Protein AF-A0A498NX96-F1 (afdb_monomer_lite)

InterPro domains:
  IPR001609 Myosin head, motor domain-like [PF00063] (4-167)
  IPR001609 Myosin head, motor domain-like [PS51456] (1-170)
  IPR027417 P-loop containing nucleoside triphosphate hydrolase [SSF52540] (5-167)
  IPR052409 Myosin-III family with kinase activity [PTHR46256] (1-169)

pLDDT: mean 87.42, std 13.1, range [37.62, 98.31]

Foldseek 3Di:
DVVVVVCVVLVHDQQDDQPVPDDPVDDDDNGCPPDPVNVVVVVVVVVVCVVLPHDPVNVLLLSLLVSLLSLLSVWAWDADCDPVDRFFIATPCLVSLVSSCVSVVHDSVVSRQQLQWDWDADPNDIDIDGDGRVSSNVSSVVVSVVSVVVSVVVVVVVSCVSPPDPPPDD

Organism: Labeo rohita (NCBI:txid84645)

Sequence (170 aa):
MAERKKLGHYKLSDSKTPKYLHNENVKLVPDIVGNAFYKEQFETVEQCFKVIGFTLEELGSVYSILAGILNAGDVEFTSVASEHQTDKSNISNMAVLESAASLLCIRADELQEALTSHCVVTRGETIVRSNTVEKATEVRDAMGKALYGRLFSWIVNRINSLLKPDNQSE

Radius of gyration: 19.92 Å; chains: 1; bounding box: 47×49×53 Å

Structure (mmCIF, N/CA/C/O backbone):
data_AF-A0A498NX96-F1
#
_entry.id   AF-A0A498NX96-F1
#
loop_
_atom_site.group_PDB
_atom_site.id
_atom_site.type_symbol
_atom_site.label_atom_id
_atom_site.label_alt_id
_atom_site.label_comp_id
_atom_site.label_asym_id
_atom_site.label_entity_id
_atom_site.label_seq_id
_atom_site.pdbx_PDB_ins_code
_atom_site.Cartn_x
_atom_site.Cartn_y
_atom_site.Cartn_z
_atom_site.occupancy
_atom_site.B_iso_or_equiv
_atom_site.auth_seq_id
_atom_site.auth_comp_id
_atom_site.auth_asym_id
_atom_site.auth_atom_id
_atom_site.pdbx_PDB_model_num
ATOM 1 N N . MET A 1 1 ? -6.365 -19.096 15.366 1.00 37.62 1 MET A N 1
ATOM 2 C CA . MET A 1 1 ? -7.090 -19.361 14.093 1.00 37.62 1 MET A CA 1
ATOM 3 C C . MET A 1 1 ? -7.797 -18.124 13.535 1.00 37.62 1 MET A C 1
ATOM 5 O O . MET A 1 1 ? -7.744 -17.946 12.327 1.00 37.62 1 MET A O 1
ATOM 9 N N . ALA A 1 2 ? -8.430 -17.270 14.354 1.00 52.91 2 ALA A N 1
ATOM 10 C CA . ALA A 1 2 ? -9.088 -16.044 13.874 1.00 52.91 2 ALA A CA 1
ATOM 11 C C . ALA A 1 2 ? -8.108 -15.004 13.284 1.00 52.91 2 ALA A C 1
ATOM 13 O O . ALA A 1 2 ? -8.362 -14.476 12.209 1.00 52.91 2 ALA A O 1
ATOM 14 N N . GLU A 1 3 ? -6.953 -14.781 13.919 1.00 54.25 3 GLU A N 1
ATOM 15 C CA . GLU A 1 3 ? -5.914 -13.853 13.427 1.00 54.25 3 GLU A CA 1
ATOM 16 C C . GLU A 1 3 ? -5.286 -14.316 12.105 1.00 54.25 3 GLU A C 1
ATOM 18 O O . GLU A 1 3 ? -5.171 -13.533 11.169 1.00 54.25 3 GLU A O 1
ATOM 23 N N . ARG A 1 4 ? -5.008 -15.620 11.964 1.00 53.78 4 ARG A N 1
ATOM 24 C CA . ARG A 1 4 ? -4.534 -16.210 10.696 1.00 53.78 4 ARG A CA 1
ATOM 25 C C . ARG A 1 4 ? -5.542 -16.050 9.551 1.00 53.78 4 ARG A C 1
ATOM 27 O O . ARG A 1 4 ? -5.153 -15.852 8.406 1.00 53.78 4 ARG A O 1
ATOM 34 N N . LYS A 1 5 ? -6.849 -16.088 9.852 1.00 60.69 5 LYS A N 1
ATOM 35 C CA . LYS A 1 5 ? -7.902 -15.787 8.864 1.00 60.69 5 LYS A CA 1
ATOM 36 C C . LYS A 1 5 ? -7.921 -14.302 8.475 1.00 60.69 5 LYS A C 1
ATOM 38 O O . LYS A 1 5 ? -8.179 -14.006 7.313 1.00 60.69 5 LYS A O 1
ATOM 43 N N . LYS A 1 6 ? -7.614 -13.388 9.409 1.00 72.69 6 LYS A N 1
ATOM 44 C CA . LYS A 1 6 ? -7.475 -11.948 9.124 1.00 72.69 6 LYS A CA 1
ATOM 45 C C . LYS A 1 6 ? -6.254 -11.662 8.236 1.00 72.69 6 LYS A C 1
ATOM 47 O O . LYS A 1 6 ? -6.390 -10.933 7.264 1.00 72.69 6 LYS A O 1
ATOM 52 N N . LEU A 1 7 ? -5.095 -12.274 8.495 1.00 77.75 7 LEU A N 1
ATOM 53 C CA . LEU A 1 7 ? -3.886 -12.068 7.675 1.00 77.75 7 LEU A CA 1
ATOM 54 C C . LEU A 1 7 ? -4.069 -12.538 6.226 1.00 77.75 7 LEU A C 1
ATOM 56 O O . LEU A 1 7 ? -3.736 -11.808 5.293 1.00 77.75 7 LEU A O 1
ATOM 60 N N . GLY A 1 8 ? -4.701 -13.701 6.030 1.00 81.12 8 GLY A N 1
ATOM 61 C CA . GLY A 1 8 ? -5.031 -14.201 4.693 1.00 81.12 8 GLY A CA 1
ATOM 62 C C . GLY A 1 8 ? -5.993 -13.293 3.914 1.00 81.12 8 GLY A C 1
ATOM 63 O O . GLY A 1 8 ? -5.849 -13.156 2.699 1.00 81.12 8 GLY A O 1
ATOM 64 N N . HIS A 1 9 ? -6.935 -12.629 4.596 1.00 87.81 9 HIS A N 1
ATOM 65 C CA . HIS A 1 9 ? -7.811 -11.626 3.977 1.00 87.81 9 HIS A CA 1
ATOM 66 C C . HIS A 1 9 ? -7.005 -10.442 3.419 1.00 87.81 9 HIS A C 1
ATOM 68 O O . HIS A 1 9 ? -7.257 -10.005 2.301 1.00 87.81 9 HIS A O 1
ATOM 74 N N . TYR A 1 10 ? -5.976 -10.009 4.149 1.00 91.62 10 TYR A N 1
ATOM 75 C CA . TYR A 1 10 ? -5.079 -8.919 3.759 1.00 91.62 10 TYR A CA 1
ATOM 76 C C . TYR A 1 10 ? -3.883 -9.356 2.898 1.00 91.62 10 TYR A C 1
ATOM 78 O O . TYR A 1 10 ? -2.966 -8.568 2.676 1.00 91.62 10 TYR A O 1
ATOM 86 N N . LYS A 1 11 ? -3.872 -10.603 2.405 1.00 91.38 11 LYS A N 1
ATOM 87 C CA . LYS A 1 11 ? -2.784 -11.163 1.578 1.00 91.38 11 LYS A CA 1
ATOM 88 C C . LYS A 1 11 ? -1.400 -11.058 2.237 1.00 91.38 11 LYS A C 1
ATOM 90 O O . LYS A 1 11 ? -0.391 -10.951 1.549 1.00 91.38 11 LYS A O 1
ATOM 95 N N . LEU A 1 12 ? -1.343 -11.079 3.568 1.00 88.94 12 LEU A N 1
ATOM 96 C CA . LEU A 1 12 ? -0.090 -11.051 4.319 1.00 88.94 12 LEU A CA 1
ATOM 97 C C . LEU A 1 12 ? 0.335 -12.479 4.676 1.00 88.94 12 LEU A C 1
ATOM 99 O O . LEU A 1 12 ? -0.499 -13.317 5.021 1.00 88.94 12 LEU A O 1
ATOM 103 N N . SER A 1 13 ? 1.637 -12.753 4.575 1.00 81.44 13 SER A N 1
ATOM 104 C CA . SER A 1 13 ? 2.218 -14.048 4.937 1.00 81.44 13 SER A CA 1
ATOM 105 C C . SER A 1 13 ? 2.581 -14.094 6.420 1.00 81.44 13 SER A C 1
ATOM 107 O O . SER A 1 13 ? 3.136 -13.136 6.949 1.00 81.44 13 SER A O 1
ATOM 109 N N . ASP A 1 14 ? 2.355 -15.244 7.058 1.00 71.56 14 ASP A N 1
ATOM 110 C CA . ASP A 1 14 ? 2.819 -15.519 8.425 1.00 71.56 14 ASP A CA 1
ATOM 111 C C . ASP A 1 14 ? 4.345 -15.747 8.488 1.00 71.56 14 ASP A C 1
ATOM 113 O O . ASP A 1 14 ? 4.943 -15.631 9.553 1.00 71.56 14 ASP A O 1
ATOM 117 N N . SER A 1 15 ? 4.985 -16.110 7.368 1.00 70.12 15 SER A N 1
ATOM 118 C CA . SER A 1 15 ? 6.385 -16.572 7.336 1.00 70.12 15 SER A CA 1
ATOM 119 C C . SER A 1 15 ? 7.371 -15.591 6.709 1.00 70.12 15 SER A C 1
ATOM 121 O O . SER A 1 15 ? 8.580 -15.750 6.872 1.00 70.12 15 SER A O 1
ATOM 123 N N . LYS A 1 16 ? 6.875 -14.599 5.962 1.00 79.31 16 LYS A N 1
ATOM 124 C CA . LYS A 1 16 ? 7.704 -13.627 5.247 1.00 79.31 16 LYS A CA 1
ATOM 125 C C . LYS A 1 16 ? 7.403 -12.229 5.759 1.00 79.31 16 LYS A C 1
ATOM 127 O O . LYS A 1 16 ? 6.306 -11.718 5.550 1.00 79.31 16 LYS A O 1
ATOM 132 N N . THR A 1 17 ? 8.407 -11.601 6.359 1.00 83.94 17 THR A N 1
ATOM 133 C CA . THR A 1 17 ? 8.349 -10.191 6.740 1.00 83.94 17 THR A CA 1
ATOM 134 C C . THR A 1 17 ? 8.336 -9.316 5.479 1.00 83.94 17 THR A C 1
ATOM 136 O O . THR A 1 17 ? 9.226 -9.467 4.635 1.00 83.94 17 THR A O 1
ATOM 139 N N . PRO A 1 18 ? 7.359 -8.403 5.328 1.00 89.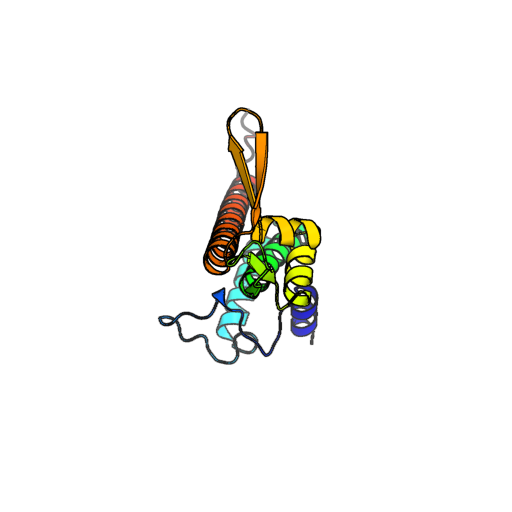19 18 PRO A N 1
ATOM 140 C CA . PRO A 1 18 ? 7.331 -7.446 4.224 1.00 89.19 18 PRO A CA 1
ATOM 141 C C . PRO A 1 18 ? 8.598 -6.589 4.159 1.00 89.19 18 PRO A C 1
ATOM 143 O O . PRO A 1 18 ? 9.126 -6.169 5.193 1.00 89.19 18 PRO A O 1
ATOM 146 N N . LYS A 1 19 ? 9.057 -6.255 2.949 1.00 90.75 19 LYS A N 1
ATOM 147 C CA . LYS A 1 19 ? 10.304 -5.505 2.723 1.00 90.75 19 LYS A CA 1
ATOM 148 C C . LYS A 1 19 ? 10.374 -4.187 3.479 1.00 90.75 19 LYS A C 1
ATOM 150 O O . LYS A 1 19 ? 11.396 -3.911 4.094 1.00 90.75 19 LYS A O 1
ATOM 155 N N . TYR A 1 20 ? 9.288 -3.418 3.488 1.00 91.62 20 TYR A N 1
ATOM 156 C CA . TYR A 1 20 ? 9.227 -2.125 4.178 1.00 91.62 20 TYR A CA 1
ATOM 157 C C . TYR A 1 20 ? 9.331 -2.207 5.703 1.00 91.62 20 TYR A C 1
ATOM 159 O O . TYR A 1 20 ? 9.531 -1.180 6.346 1.00 91.62 20 TYR A O 1
ATOM 167 N N . LEU A 1 21 ? 9.201 -3.397 6.289 1.00 87.69 21 LEU A N 1
ATOM 168 C CA . LEU A 1 21 ? 9.394 -3.591 7.721 1.00 87.69 21 LEU A CA 1
ATOM 169 C C . LEU A 1 21 ? 10.845 -3.957 8.067 1.00 87.69 21 LEU A C 1
ATOM 171 O O . LEU A 1 21 ? 11.245 -3.809 9.218 1.00 87.69 21 LEU A O 1
ATOM 175 N N . HIS A 1 22 ? 11.671 -4.370 7.100 1.00 82.31 22 HIS A N 1
ATOM 176 C CA . HIS A 1 22 ? 13.093 -4.577 7.359 1.00 82.31 22 HIS A CA 1
ATOM 177 C C . HIS A 1 22 ? 13.777 -3.235 7.621 1.00 82.31 22 HIS A C 1
ATOM 179 O O . HIS A 1 22 ? 13.848 -2.370 6.751 1.00 82.31 22 HIS A O 1
ATOM 185 N N . ASN A 1 23 ? 14.293 -3.066 8.834 1.00 69.75 23 ASN A N 1
ATOM 186 C CA . ASN A 1 23 ? 15.009 -1.869 9.239 1.00 69.75 23 ASN A CA 1
ATOM 187 C C . ASN A 1 23 ? 16.290 -2.279 9.966 1.00 69.75 23 ASN A C 1
ATOM 189 O O . ASN A 1 23 ? 16.248 -3.032 10.936 1.00 69.75 23 ASN A O 1
ATOM 193 N N . GLU A 1 24 ? 17.431 -1.764 9.517 1.00 65.88 24 GLU A N 1
ATOM 194 C CA . GLU A 1 24 ? 18.739 -2.045 10.124 1.00 65.88 24 GLU A CA 1
ATOM 195 C C . GLU A 1 24 ? 18.822 -1.565 11.584 1.00 65.88 24 GLU A C 1
ATOM 197 O O . GLU A 1 24 ? 19.533 -2.154 12.397 1.00 65.88 24 GLU A O 1
ATOM 202 N N . ASN A 1 25 ? 18.038 -0.542 11.937 1.00 61.62 25 ASN A N 1
ATOM 203 C CA . ASN A 1 25 ? 17.993 0.056 13.272 1.00 61.62 25 ASN A CA 1
ATOM 204 C C . ASN A 1 25 ? 16.918 -0.558 14.183 1.00 61.62 25 ASN A C 1
ATOM 206 O O . ASN A 1 25 ? 16.903 -0.284 15.382 1.00 61.62 25 ASN A O 1
ATOM 210 N N . VAL A 1 26 ? 16.011 -1.378 13.641 1.00 60.78 26 VAL A N 1
ATOM 211 C CA . VAL A 1 26 ? 14.941 -2.031 14.404 1.00 60.78 26 VAL A CA 1
ATOM 212 C C . VAL A 1 26 ? 14.963 -3.517 14.082 1.00 60.78 26 VAL A C 1
ATOM 214 O O . VAL A 1 26 ? 14.418 -3.962 13.075 1.00 60.78 26 VAL A O 1
ATOM 217 N N . LYS A 1 27 ? 15.573 -4.310 14.969 1.00 58.69 27 LYS A N 1
ATOM 218 C CA . LYS A 1 27 ? 15.448 -5.769 14.915 1.00 58.69 27 LYS A CA 1
ATOM 219 C C . LYS A 1 27 ? 14.014 -6.146 15.268 1.00 58.69 27 LYS A C 1
ATOM 221 O O . LYS A 1 27 ? 13.676 -6.275 16.443 1.00 58.69 27 LYS A O 1
ATOM 226 N N . LEU A 1 28 ? 13.177 -6.305 14.248 1.00 64.31 28 LEU A N 1
ATOM 227 C CA . LEU A 1 28 ? 11.873 -6.925 14.424 1.00 64.31 28 LEU A CA 1
ATOM 228 C C . LEU A 1 28 ? 12.072 -8.333 14.978 1.00 64.31 28 LEU A C 1
ATOM 230 O O . LEU A 1 28 ? 12.926 -9.095 14.521 1.00 64.31 28 LEU A O 1
ATOM 234 N N . VAL A 1 29 ? 11.304 -8.642 16.016 1.00 62.81 29 VAL A N 1
ATOM 235 C CA . VAL A 1 29 ? 11.323 -9.947 16.673 1.00 62.81 29 VAL A CA 1
ATOM 236 C C . VAL A 1 29 ? 10.881 -10.998 15.638 1.00 62.81 29 VAL A C 1
ATOM 238 O O . VAL A 1 29 ? 9.960 -10.704 14.875 1.00 62.81 29 VAL A O 1
ATOM 241 N N . PRO A 1 30 ? 11.491 -12.201 15.581 1.00 59.72 30 PRO A N 1
ATOM 242 C CA . PRO A 1 30 ? 11.235 -13.175 14.510 1.00 59.72 30 PRO A CA 1
ATOM 243 C C . PRO A 1 30 ? 9.771 -13.606 14.347 1.00 59.72 30 PRO A C 1
ATOM 245 O O . PRO A 1 30 ? 9.402 -14.113 13.295 1.00 59.72 30 PRO A O 1
ATOM 248 N N . ASP A 1 31 ? 8.946 -13.401 15.375 1.00 71.56 31 ASP A N 1
ATOM 249 C CA . ASP A 1 31 ? 7.525 -13.734 15.387 1.00 71.56 31 ASP A CA 1
ATOM 250 C C . ASP A 1 31 ? 6.687 -12.503 15.762 1.00 71.56 31 ASP A C 1
ATOM 252 O O . ASP A 1 31 ? 6.260 -12.355 16.902 1.00 71.56 31 ASP A O 1
ATOM 256 N N . ILE A 1 32 ? 6.489 -11.574 14.818 1.00 74.12 32 ILE A N 1
ATOM 257 C CA . ILE A 1 32 ? 5.712 -10.338 15.046 1.00 74.12 32 ILE A CA 1
ATOM 258 C C . ILE A 1 32 ? 4.269 -10.665 15.460 1.00 74.12 32 ILE A C 1
ATOM 260 O O . ILE A 1 32 ? 3.707 -9.989 16.317 1.00 74.12 32 ILE A O 1
ATOM 264 N N . VAL A 1 33 ? 3.684 -11.707 14.861 1.00 75.50 33 VAL A N 1
ATOM 265 C CA . VAL A 1 33 ? 2.277 -12.088 15.053 1.00 75.50 33 VAL A CA 1
ATOM 266 C C . VAL A 1 33 ? 2.069 -12.809 16.386 1.00 75.50 33 VAL A C 1
ATOM 268 O O . VAL A 1 33 ? 1.083 -12.555 17.072 1.00 75.50 33 VAL A O 1
ATOM 271 N N . GLY A 1 34 ? 2.982 -13.701 16.773 1.00 76.94 34 GLY A N 1
ATOM 272 C CA . GLY A 1 34 ? 2.933 -14.403 18.056 1.00 76.94 34 GLY A CA 1
ATOM 273 C C . GLY A 1 34 ? 3.499 -13.602 19.229 1.00 76.94 34 GLY A C 1
ATOM 274 O O . GLY A 1 34 ? 3.337 -14.009 20.381 1.00 76.94 34 GLY A O 1
ATOM 275 N N . ASN A 1 35 ? 4.134 -12.455 18.978 1.00 84.44 35 ASN A N 1
ATOM 276 C CA . ASN A 1 35 ? 4.650 -11.597 20.034 1.00 84.44 35 ASN A CA 1
ATOM 277 C C . ASN A 1 35 ? 3.508 -10.917 20.809 1.00 84.44 35 ASN A C 1
ATOM 279 O O . ASN A 1 35 ? 2.778 -10.078 20.278 1.00 84.44 35 ASN A O 1
ATOM 283 N N . ALA A 1 36 ? 3.406 -11.241 22.100 1.00 86.25 36 ALA A N 1
ATOM 284 C CA . ALA A 1 36 ? 2.364 -10.722 22.982 1.00 86.25 36 ALA A CA 1
ATOM 285 C C . ALA A 1 36 ? 2.332 -9.185 23.055 1.00 86.25 36 ALA A C 1
ATOM 287 O O . ALA A 1 36 ? 1.249 -8.612 23.083 1.00 86.25 36 ALA A O 1
ATOM 288 N N . PHE A 1 37 ? 3.492 -8.520 23.016 1.00 86.44 37 PHE A N 1
ATOM 289 C CA . PHE A 1 37 ? 3.566 -7.060 23.069 1.00 86.44 37 PHE A CA 1
ATOM 290 C C . PHE A 1 37 ? 2.932 -6.417 21.830 1.00 86.44 37 PHE A C 1
ATOM 292 O O . PHE A 1 37 ? 2.086 -5.539 21.963 1.00 86.44 37 PHE A O 1
ATOM 299 N N . TYR A 1 38 ? 3.272 -6.861 20.614 1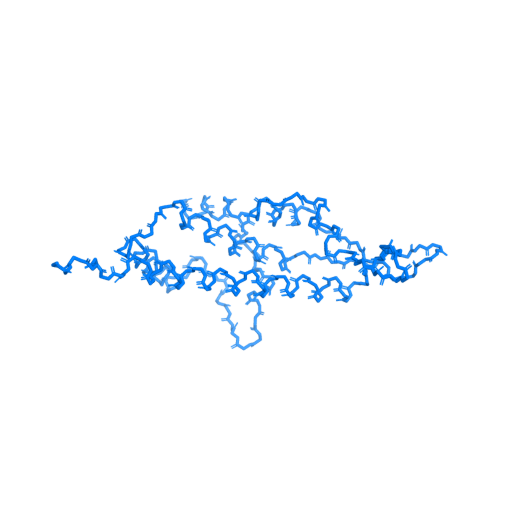.00 84.88 38 TYR A N 1
ATOM 300 C CA . TYR A 1 38 ? 2.659 -6.290 19.404 1.00 84.88 38 TYR A CA 1
ATOM 301 C C . TYR A 1 38 ? 1.172 -6.601 19.297 1.00 84.88 38 TYR A C 1
ATOM 303 O O . TYR A 1 38 ? 0.404 -5.756 18.836 1.00 84.88 38 TYR A O 1
ATOM 311 N N . LYS A 1 39 ? 0.765 -7.783 19.760 1.00 86.50 39 LYS A N 1
ATOM 312 C CA . LYS A 1 39 ? -0.642 -8.154 19.837 1.00 86.50 39 LYS A CA 1
ATOM 313 C C . LYS A 1 39 ? -1.424 -7.225 20.770 1.00 86.50 39 LYS A C 1
ATOM 315 O O . LYS A 1 39 ? -2.428 -6.665 20.346 1.00 86.50 39 LYS A O 1
ATOM 320 N N . GLU A 1 40 ? -0.943 -7.011 21.992 1.00 91.19 40 GLU A N 1
ATOM 321 C CA . GLU A 1 40 ? -1.586 -6.124 22.971 1.00 91.19 40 GLU A CA 1
ATOM 322 C C . GLU A 1 40 ? -1.648 -4.669 22.475 1.00 91.19 40 GLU A C 1
ATOM 324 O O . GLU A 1 40 ? -2.684 -4.006 22.579 1.00 91.19 40 GLU A O 1
ATOM 329 N N . GLN A 1 41 ? -0.567 -4.182 21.857 1.00 91.19 41 GLN A N 1
ATOM 330 C CA . GLN A 1 41 ? -0.530 -2.847 21.255 1.00 91.19 41 GLN A CA 1
ATOM 331 C C . GLN A 1 41 ? -1.554 -2.713 20.118 1.00 91.19 41 GLN A C 1
ATOM 333 O O . GLN A 1 41 ? -2.255 -1.704 20.033 1.00 91.19 41 GLN A O 1
ATOM 338 N N . PHE A 1 42 ? -1.670 -3.727 19.256 1.00 90.69 42 PHE A N 1
ATOM 339 C CA . PHE A 1 42 ? -2.655 -3.738 18.176 1.00 90.69 42 PHE A CA 1
ATOM 340 C C . PHE A 1 42 ? -4.092 -3.770 18.713 1.00 90.69 42 PHE A C 1
ATOM 342 O O . PHE A 1 42 ? -4.922 -2.976 18.271 1.00 90.69 42 PHE A O 1
ATOM 349 N N . GLU A 1 43 ? -4.375 -4.622 19.703 1.00 91.56 43 GLU A N 1
ATOM 350 C CA . GLU A 1 43 ? -5.685 -4.700 20.358 1.00 91.56 43 GLU A CA 1
ATOM 351 C C . GLU A 1 43 ? -6.066 -3.363 21.007 1.00 91.56 43 GLU A C 1
ATOM 353 O O . GLU A 1 43 ? -7.196 -2.899 20.846 1.00 91.56 43 GLU A O 1
ATOM 358 N N . THR A 1 44 ? -5.116 -2.698 21.669 1.00 94.88 44 THR A N 1
ATOM 359 C CA . THR A 1 44 ? -5.319 -1.370 22.266 1.00 94.88 44 THR A CA 1
ATOM 360 C C . THR A 1 44 ? -5.705 -0.339 21.206 1.00 94.88 44 THR A C 1
ATOM 362 O O . THR A 1 44 ? -6.694 0.377 21.369 1.00 94.88 44 THR A O 1
ATOM 365 N N . VAL A 1 45 ? -4.983 -0.300 20.082 1.00 93.88 45 VAL A N 1
ATOM 366 C CA . VAL A 1 45 ? -5.292 0.603 18.962 1.00 93.88 45 VAL A CA 1
ATOM 367 C C . VAL A 1 45 ? -6.667 0.294 18.355 1.00 93.88 45 VAL A C 1
ATOM 369 O O . VAL A 1 45 ? -7.443 1.221 18.112 1.00 93.88 45 VAL A O 1
ATOM 372 N N . GLU A 1 46 ? -7.015 -0.984 18.159 1.00 91.75 46 GLU A N 1
ATOM 373 C CA . GLU A 1 46 ? -8.351 -1.404 17.701 1.00 91.75 46 GLU A CA 1
ATOM 374 C C . GLU A 1 46 ? -9.458 -0.905 18.644 1.00 91.75 46 GLU A C 1
ATOM 376 O O . GLU A 1 46 ? -10.503 -0.444 18.178 1.00 91.75 46 GLU A O 1
ATOM 381 N N . GLN A 1 47 ? -9.249 -0.976 19.962 1.00 93.62 47 GLN A N 1
ATOM 382 C CA . GLN A 1 47 ? -10.215 -0.462 20.936 1.00 93.62 47 GLN A CA 1
ATOM 383 C C . GLN A 1 47 ? -10.319 1.063 20.893 1.00 93.62 47 GLN A C 1
ATOM 385 O O . GLN A 1 47 ? -11.432 1.585 20.891 1.00 93.62 47 GLN A O 1
ATOM 390 N N . CYS A 1 48 ? -9.201 1.785 20.789 1.00 94.50 48 CYS A N 1
ATOM 391 C CA . CYS A 1 48 ? -9.217 3.244 20.670 1.00 94.50 48 CYS A CA 1
ATOM 392 C C . CYS A 1 48 ? -10.046 3.708 19.468 1.00 94.50 48 CYS A C 1
ATOM 394 O O . CYS A 1 48 ? -10.896 4.585 19.614 1.00 94.50 48 CYS A O 1
ATOM 396 N N . PHE A 1 49 ? -9.861 3.092 18.298 1.00 94.44 49 PHE A N 1
ATOM 397 C CA . PHE A 1 49 ? -10.653 3.436 17.118 1.00 94.44 49 PHE A CA 1
ATOM 398 C C . PHE A 1 49 ? -12.154 3.199 17.320 1.00 94.44 49 PHE A C 1
ATOM 400 O O . PHE A 1 49 ? -12.961 4.050 16.943 1.00 94.44 49 PHE A O 1
ATOM 407 N N . LYS A 1 50 ? -12.534 2.082 17.955 1.00 91.75 50 LYS A N 1
ATOM 408 C CA . LYS A 1 50 ? -13.940 1.787 18.277 1.00 91.75 50 LYS A CA 1
ATOM 409 C C . LYS A 1 50 ? -14.534 2.818 19.231 1.00 91.75 50 LYS A C 1
ATOM 411 O O . LYS A 1 50 ? -15.644 3.277 18.996 1.00 91.75 50 LYS A O 1
ATOM 416 N N . VAL A 1 51 ? -13.797 3.192 20.278 1.00 94.38 51 VAL A N 1
ATOM 417 C CA . VAL A 1 51 ? -14.241 4.181 21.275 1.00 94.38 51 VAL A CA 1
ATOM 418 C C . VAL A 1 51 ? -14.405 5.568 20.655 1.00 94.38 51 VAL A C 1
ATOM 420 O O . VAL A 1 51 ? -15.374 6.252 20.960 1.00 94.38 51 VAL A O 1
ATOM 423 N N . ILE A 1 52 ? -13.496 5.973 19.761 1.00 94.06 52 ILE A N 1
ATOM 424 C CA . ILE A 1 52 ? -13.593 7.253 19.039 1.00 94.06 52 ILE A CA 1
ATOM 425 C C . ILE A 1 52 ? -14.789 7.264 18.069 1.00 94.06 52 ILE A C 1
ATOM 427 O O . ILE A 1 52 ? -15.315 8.331 17.761 1.00 94.06 52 ILE A O 1
ATOM 431 N N . GLY A 1 53 ? -15.237 6.094 17.605 1.00 94.25 53 GLY A N 1
ATOM 432 C CA . GLY A 1 53 ? -16.420 5.953 16.752 1.00 94.25 53 GLY A CA 1
ATOM 433 C C . GLY A 1 53 ? -16.123 5.620 15.290 1.00 94.25 53 GLY A C 1
ATOM 434 O O . GLY A 1 53 ? -16.963 5.875 14.430 1.00 94.25 53 GLY A O 1
ATOM 435 N N . PHE A 1 54 ? -14.953 5.052 14.983 1.00 96.00 54 PHE A N 1
ATOM 436 C CA . PHE A 1 54 ? -14.691 4.504 13.649 1.00 96.00 54 PHE A CA 1
ATOM 437 C C . PHE A 1 54 ? -15.573 3.284 13.389 1.00 96.00 54 PHE A C 1
ATOM 439 O O . PHE A 1 54 ? -15.730 2.411 14.250 1.00 96.00 54 PHE A O 1
ATOM 446 N N . THR A 1 55 ? -16.108 3.184 12.176 1.00 94.50 55 THR A N 1
ATOM 447 C CA . THR A 1 55 ? -16.872 2.001 11.771 1.00 94.50 55 THR A CA 1
ATOM 448 C C . THR A 1 55 ? -15.944 0.827 11.443 1.00 94.50 55 THR A C 1
ATOM 450 O O . THR A 1 55 ? -14.756 0.989 11.153 1.00 94.50 55 THR A O 1
ATOM 453 N N . LEU A 1 56 ? -16.493 -0.392 11.451 1.00 91.12 56 LEU A N 1
ATOM 454 C CA . LEU A 1 56 ? -15.742 -1.581 11.029 1.00 91.12 56 LEU A CA 1
ATOM 455 C C . LEU A 1 56 ? -15.327 -1.516 9.550 1.00 91.12 56 LEU A C 1
ATOM 457 O O . LEU A 1 56 ? -14.283 -2.051 9.192 1.00 91.12 56 LEU A O 1
ATOM 461 N N . GLU A 1 57 ? -16.120 -0.854 8.707 1.00 92.50 57 GLU A N 1
ATOM 462 C CA . GLU A 1 57 ? -15.815 -0.645 7.288 1.00 92.50 57 GLU A CA 1
ATOM 463 C C . GLU A 1 57 ? -14.649 0.335 7.098 1.00 92.50 57 GLU A C 1
ATOM 465 O O . GLU A 1 57 ? -13.724 0.070 6.325 1.00 92.50 57 GLU A O 1
ATOM 470 N N . GLU A 1 58 ? -14.644 1.432 7.860 1.00 94.69 58 GLU A N 1
ATOM 471 C CA . GLU A 1 58 ? -13.544 2.399 7.875 1.00 94.69 58 GLU A CA 1
ATOM 472 C C . GLU A 1 58 ? -12.242 1.738 8.331 1.00 94.69 58 GLU A C 1
ATOM 474 O O . GLU A 1 58 ? -11.213 1.875 7.671 1.00 94.69 58 GLU A O 1
ATOM 479 N N . LEU A 1 59 ? -12.289 0.955 9.413 1.00 93.88 59 LEU A N 1
ATOM 480 C CA . LEU A 1 59 ? -11.135 0.187 9.882 1.00 93.88 59 LEU A CA 1
ATOM 481 C C . LEU A 1 59 ? -10.674 -0.858 8.868 1.00 93.88 59 LEU A C 1
ATOM 483 O O . LEU A 1 59 ? -9.476 -0.978 8.614 1.00 93.88 59 LEU A O 1
ATOM 487 N N . GLY A 1 60 ? -11.613 -1.572 8.246 1.00 92.81 60 GLY A N 1
ATOM 488 C CA . GLY A 1 60 ? -11.314 -2.514 7.174 1.00 92.81 60 GLY A CA 1
ATOM 489 C C . GLY A 1 60 ? -10.555 -1.848 6.027 1.00 92.81 60 GLY A C 1
ATOM 490 O O . GLY A 1 60 ? -9.556 -2.396 5.561 1.00 92.81 60 GLY A O 1
ATOM 491 N N . SER A 1 61 ? -10.968 -0.637 5.645 1.00 95.25 61 SER A N 1
ATOM 492 C CA . SER A 1 61 ? -10.321 0.170 4.606 1.00 95.25 61 SER A CA 1
ATOM 493 C C . SER A 1 61 ? -8.921 0.631 5.019 1.00 95.25 61 SER A C 1
ATOM 495 O O . SER A 1 61 ? -7.982 0.505 4.234 1.00 95.25 61 SER A O 1
ATOM 497 N N . VAL A 1 62 ? -8.743 1.094 6.263 1.00 96.38 62 VAL A N 1
ATOM 498 C CA . VAL A 1 62 ? -7.423 1.452 6.816 1.00 96.38 62 VAL A CA 1
ATOM 499 C C . VAL A 1 62 ? -6.467 0.261 6.735 1.00 96.38 62 VAL A C 1
ATOM 501 O O . VAL A 1 62 ? -5.355 0.391 6.221 1.00 96.38 62 VAL A O 1
ATOM 504 N N . TYR A 1 63 ? -6.901 -0.914 7.192 1.00 95.19 63 TYR A N 1
ATOM 505 C CA . TYR A 1 63 ? -6.085 -2.126 7.152 1.00 95.19 63 TYR A CA 1
ATOM 506 C C . TYR A 1 63 ? -5.814 -2.603 5.726 1.00 95.19 63 TYR A C 1
ATOM 508 O O . TYR A 1 63 ? -4.691 -3.015 5.438 1.00 95.19 63 TYR A O 1
ATOM 516 N N . SER A 1 64 ? -6.791 -2.488 4.821 1.00 96.38 64 SER A N 1
ATOM 517 C CA . SER A 1 64 ? -6.610 -2.829 3.407 1.00 96.38 64 SER A CA 1
ATOM 518 C C . SER A 1 64 ? -5.541 -1.954 2.758 1.00 96.38 64 SER A C 1
ATOM 520 O O . SER A 1 64 ? -4.643 -2.471 2.100 1.00 96.38 64 SER A O 1
ATOM 522 N N . ILE A 1 65 ? -5.560 -0.641 3.014 1.00 97.75 65 ILE A N 1
ATOM 523 C CA . ILE A 1 65 ? -4.555 0.289 2.483 1.00 97.75 65 ILE A CA 1
ATOM 524 C C . ILE A 1 65 ? -3.170 -0.016 3.065 1.00 97.75 65 ILE A C 1
ATOM 526 O O . ILE A 1 65 ? -2.202 -0.096 2.311 1.00 97.75 65 ILE A O 1
ATOM 530 N N . LEU A 1 66 ? -3.054 -0.231 4.381 1.00 97.12 66 LEU A N 1
ATOM 531 C CA . LEU A 1 66 ? -1.776 -0.587 5.013 1.00 97.12 66 LEU A CA 1
ATOM 532 C C . LEU A 1 66 ? -1.207 -1.894 4.445 1.00 97.12 66 LEU A C 1
ATOM 534 O O . LEU A 1 66 ? -0.033 -1.949 4.080 1.00 97.12 66 LEU A O 1
ATOM 538 N N . ALA A 1 67 ? -2.038 -2.926 4.307 1.00 96.19 67 ALA A N 1
ATOM 539 C CA . ALA A 1 67 ? -1.639 -4.190 3.701 1.00 96.19 67 ALA A CA 1
ATOM 540 C C . ALA A 1 67 ? -1.274 -4.033 2.216 1.00 96.19 67 ALA A C 1
ATOM 542 O O . ALA A 1 67 ? -0.310 -4.644 1.753 1.00 96.19 67 ALA A O 1
ATOM 543 N N . GLY A 1 68 ? -2.000 -3.186 1.483 1.00 97.50 68 GLY A N 1
ATOM 544 C CA . GLY A 1 68 ? -1.702 -2.826 0.100 1.00 97.50 68 GLY A CA 1
ATOM 545 C C . GLY A 1 68 ? -0.336 -2.155 -0.039 1.00 97.50 68 GLY A C 1
ATOM 546 O O . GLY A 1 68 ? 0.424 -2.517 -0.931 1.00 97.50 68 GLY A O 1
ATOM 547 N N . ILE A 1 69 ? 0.031 -1.255 0.881 1.00 97.81 69 ILE A N 1
ATOM 548 C CA . ILE A 1 69 ? 1.361 -0.620 0.924 1.00 97.81 69 ILE A CA 1
ATOM 549 C C . ILE A 1 69 ? 2.461 -1.661 1.175 1.00 97.81 69 ILE A C 1
ATOM 551 O O . ILE A 1 69 ? 3.494 -1.628 0.507 1.00 97.81 69 ILE A O 1
ATOM 555 N N . LEU A 1 70 ? 2.246 -2.595 2.107 1.00 95.94 70 LEU A N 1
ATOM 556 C CA . LEU A 1 70 ? 3.209 -3.663 2.396 1.00 95.94 70 LEU A CA 1
ATOM 557 C C . LEU A 1 70 ? 3.407 -4.594 1.191 1.00 95.94 70 LEU A C 1
ATOM 559 O O . LEU A 1 70 ? 4.545 -4.858 0.812 1.00 95.94 70 LEU A O 1
ATOM 563 N N . ASN A 1 71 ? 2.315 -5.031 0.554 1.00 96.19 71 ASN A N 1
ATOM 564 C CA . ASN A 1 71 ? 2.373 -5.839 -0.668 1.00 96.19 71 ASN A CA 1
ATOM 565 C C . ASN A 1 71 ? 3.031 -5.069 -1.821 1.00 96.19 71 ASN A C 1
ATOM 567 O O . ASN A 1 71 ? 3.865 -5.624 -2.530 1.00 96.19 71 ASN A O 1
ATOM 571 N N . ALA A 1 72 ? 2.714 -3.780 -1.982 1.00 96.75 72 ALA A N 1
ATOM 572 C CA . ALA A 1 72 ? 3.332 -2.941 -3.000 1.00 96.75 72 ALA A CA 1
ATOM 573 C C . ALA A 1 72 ? 4.852 -2.869 -2.813 1.00 96.75 72 ALA A C 1
ATOM 575 O O . ALA A 1 72 ? 5.570 -2.979 -3.797 1.00 96.75 72 ALA A O 1
ATOM 576 N N . GLY A 1 73 ? 5.350 -2.754 -1.576 1.00 96.38 73 GLY A N 1
ATOM 577 C CA . GLY A 1 73 ? 6.788 -2.767 -1.279 1.00 96.38 73 GLY A CA 1
ATOM 578 C C . GLY A 1 73 ? 7.498 -4.080 -1.617 1.00 96.38 73 GLY A C 1
ATOM 579 O O . GLY A 1 73 ? 8.701 -4.078 -1.885 1.00 96.38 73 GLY A O 1
ATOM 580 N N . ASP A 1 74 ? 6.761 -5.188 -1.660 1.00 95.81 74 ASP A N 1
ATOM 581 C CA . ASP A 1 74 ? 7.277 -6.502 -2.041 1.00 95.81 74 ASP A CA 1
ATOM 582 C C . ASP A 1 74 ? 7.319 -6.728 -3.561 1.00 95.81 74 ASP A C 1
ATOM 584 O O . ASP A 1 74 ? 7.927 -7.710 -3.998 1.00 95.81 74 ASP A O 1
ATOM 588 N N . VAL A 1 75 ? 6.746 -5.829 -4.374 1.00 96.69 75 VAL A N 1
ATOM 589 C CA . VAL A 1 75 ? 6.844 -5.881 -5.843 1.00 96.69 75 VAL A CA 1
ATOM 590 C C . VAL A 1 75 ? 8.306 -5.758 -6.270 1.00 96.69 75 VAL A C 1
ATOM 592 O O . VAL A 1 75 ? 9.043 -4.876 -5.816 1.00 96.69 75 VAL A O 1
ATOM 595 N N . GLU A 1 76 ? 8.726 -6.670 -7.141 1.00 95.56 76 GLU A N 1
ATOM 596 C CA . GLU A 1 76 ? 10.086 -6.786 -7.654 1.00 95.56 76 GLU A CA 1
ATOM 597 C C . GLU A 1 76 ? 10.135 -6.459 -9.140 1.00 95.56 76 GLU A C 1
ATOM 599 O O . GLU A 1 76 ? 9.269 -6.862 -9.919 1.00 95.56 76 GLU A O 1
ATOM 604 N N . PHE A 1 77 ? 11.183 -5.732 -9.520 1.00 95.62 77 PHE A N 1
ATOM 605 C CA . PHE A 1 77 ? 11.424 -5.311 -10.889 1.00 95.62 77 PHE A CA 1
ATOM 606 C C . PHE A 1 77 ? 12.666 -6.006 -11.444 1.00 95.62 77 PHE A C 1
ATOM 608 O O . PHE A 1 77 ? 13.667 -6.174 -10.748 1.00 95.62 77 PHE A O 1
ATOM 615 N N . THR A 1 78 ? 12.612 -6.372 -12.717 1.00 93.25 78 THR A N 1
ATOM 616 C CA . THR A 1 78 ? 1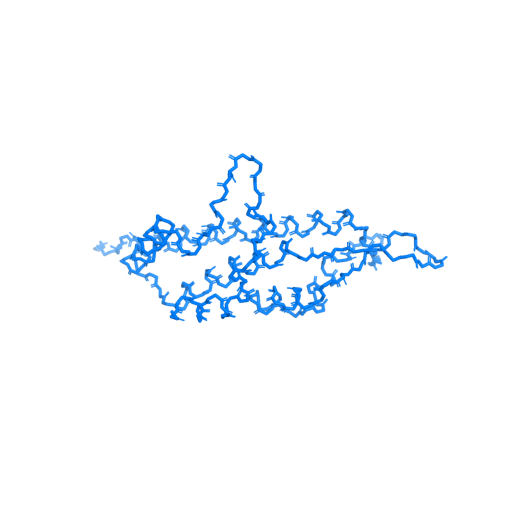3.719 -6.958 -13.480 1.00 93.25 78 THR A CA 1
ATOM 617 C C . THR A 1 78 ? 13.945 -6.175 -14.761 1.00 93.25 78 THR A C 1
ATOM 619 O O . THR A 1 78 ? 12.987 -5.673 -15.350 1.00 93.25 78 THR A O 1
ATOM 622 N N . SER A 1 79 ? 15.200 -6.096 -15.205 1.00 89.75 79 SER A N 1
ATOM 623 C CA . SER A 1 79 ? 15.533 -5.481 -16.490 1.00 89.75 79 SER A CA 1
ATOM 624 C C . SER A 1 79 ? 15.188 -6.426 -17.641 1.00 89.75 79 SER A C 1
ATOM 626 O O . SER A 1 79 ? 15.437 -7.631 -17.559 1.00 89.75 79 SER A O 1
ATOM 628 N N . VAL A 1 80 ? 14.619 -5.877 -18.712 1.00 82.25 80 VAL A N 1
ATOM 629 C CA . VAL A 1 80 ? 14.346 -6.587 -19.962 1.00 82.25 80 VAL A CA 1
ATOM 630 C C . VAL A 1 80 ? 15.068 -5.866 -21.094 1.00 82.25 80 VAL A C 1
ATOM 632 O O . VAL A 1 80 ? 14.722 -4.736 -21.442 1.00 82.25 80 VAL A O 1
ATOM 635 N N . ALA A 1 81 ? 16.052 -6.536 -21.696 1.00 73.31 81 ALA A N 1
ATOM 636 C CA . ALA A 1 81 ? 16.722 -6.040 -22.890 1.00 73.31 81 ALA A CA 1
ATOM 637 C C . ALA A 1 81 ? 15.835 -6.263 -24.125 1.00 73.31 81 ALA A C 1
ATOM 639 O O . ALA A 1 81 ? 15.356 -7.370 -24.372 1.00 73.31 81 ALA A O 1
ATOM 640 N N . SER A 1 82 ? 15.625 -5.211 -24.914 1.00 65.69 82 SER A N 1
ATOM 641 C CA . SER A 1 82 ? 14.978 -5.257 -26.227 1.00 65.69 82 SER A CA 1
ATOM 642 C C . SER A 1 82 ? 15.941 -4.704 -27.277 1.00 65.69 82 SER A C 1
ATOM 644 O O . SER A 1 82 ? 16.734 -3.816 -26.970 1.00 65.69 82 SER A O 1
ATOM 646 N N . GLU A 1 83 ? 15.841 -5.173 -28.527 1.00 58.97 83 GLU A N 1
ATOM 647 C CA . GLU A 1 83 ? 16.673 -4.724 -29.663 1.00 58.97 83 GLU A CA 1
ATOM 648 C C . GLU A 1 83 ? 16.716 -3.193 -29.850 1.00 58.97 83 GLU A C 1
ATOM 650 O O . GLU A 1 83 ? 17.652 -2.667 -30.448 1.00 58.97 83 GLU A O 1
ATOM 655 N N . HIS A 1 84 ? 15.725 -2.460 -29.325 1.00 61.53 84 HIS A N 1
ATOM 656 C CA . HIS A 1 84 ? 15.601 -1.005 -29.464 1.00 61.53 84 HIS A CA 1
ATOM 657 C C . HIS A 1 84 ? 15.589 -0.231 -28.134 1.00 61.53 84 HIS A C 1
ATOM 659 O O . HIS A 1 84 ? 15.419 0.987 -28.145 1.00 61.53 84 HIS A O 1
ATOM 665 N N . GLN A 1 85 ? 15.719 -0.905 -26.985 1.00 61.84 85 GLN A N 1
ATOM 666 C CA . GLN A 1 85 ? 15.704 -0.267 -25.662 1.00 61.84 85 GLN A CA 1
ATOM 667 C C . GLN A 1 85 ? 16.403 -1.162 -24.633 1.00 61.84 85 GLN A C 1
ATOM 669 O O . GLN A 1 85 ? 15.958 -2.280 -24.373 1.00 61.84 85 GLN A O 1
ATOM 674 N N . THR A 1 86 ? 17.481 -0.659 -24.038 1.00 63.06 86 THR A N 1
ATOM 675 C CA . THR A 1 86 ? 18.358 -1.424 -23.139 1.00 63.06 86 THR A CA 1
ATOM 676 C C . THR A 1 86 ? 17.944 -1.398 -21.668 1.00 63.06 86 THR A C 1
ATOM 678 O O . THR A 1 86 ? 18.429 -2.230 -20.912 1.00 63.06 86 THR A O 1
ATOM 681 N N . ASP A 1 87 ? 17.009 -0.526 -21.269 1.00 70.12 87 ASP A N 1
ATOM 682 C CA . ASP A 1 87 ? 16.759 -0.223 -19.849 1.00 70.12 87 ASP A CA 1
ATOM 683 C C . ASP A 1 87 ? 15.266 -0.246 -19.468 1.00 70.12 87 ASP A C 1
ATOM 685 O O . ASP A 1 87 ? 14.786 0.611 -18.725 1.00 70.12 87 ASP A O 1
ATOM 689 N N . LYS A 1 88 ? 14.490 -1.205 -19.992 1.00 85.69 88 LYS A N 1
ATOM 690 C CA . LYS A 1 88 ? 13.082 -1.379 -19.591 1.00 85.69 88 LYS A CA 1
ATOM 691 C C . LYS A 1 88 ? 12.976 -2.186 -18.301 1.00 85.69 88 LYS A C 1
ATOM 693 O O . LYS A 1 88 ? 13.609 -3.231 -18.173 1.00 85.69 88 LYS A O 1
ATOM 698 N N . SER A 1 89 ? 12.112 -1.757 -17.388 1.00 90.69 89 SER A N 1
ATOM 699 C CA . SER A 1 89 ? 11.674 -2.569 -16.250 1.00 90.69 89 SER A CA 1
ATOM 700 C C . SER A 1 89 ? 10.464 -3.434 -16.604 1.00 90.69 89 SER A C 1
ATOM 702 O O . SER A 1 89 ? 9.596 -3.048 -17.386 1.00 90.69 89 SER A O 1
ATOM 704 N N . ASN A 1 90 ? 10.400 -4.613 -15.993 1.00 92.31 90 ASN A N 1
ATOM 705 C CA . ASN A 1 90 ? 9.215 -5.460 -15.933 1.00 92.31 90 ASN A CA 1
ATOM 706 C C . ASN A 1 90 ? 9.041 -5.995 -14.506 1.00 92.31 90 ASN A C 1
ATOM 708 O O . ASN A 1 90 ? 10.005 -6.023 -13.742 1.00 92.31 90 ASN A O 1
ATOM 712 N N . ILE A 1 91 ? 7.836 -6.429 -14.148 1.00 94.75 91 ILE A N 1
ATOM 713 C CA . ILE A 1 91 ? 7.540 -6.994 -12.827 1.00 94.75 91 ILE A CA 1
ATOM 714 C C . ILE A 1 91 ? 7.808 -8.501 -12.843 1.00 94.75 91 ILE A C 1
ATOM 716 O O . ILE A 1 91 ? 7.263 -9.219 -13.681 1.00 94.75 91 ILE A O 1
ATOM 720 N N . SER A 1 92 ? 8.629 -8.991 -11.911 1.00 94.31 92 SER A N 1
ATOM 721 C CA . SER A 1 92 ? 9.010 -10.412 -11.839 1.00 94.31 92 SER A CA 1
ATOM 722 C C . SER A 1 92 ? 8.035 -11.271 -11.033 1.00 94.31 92 SER A C 1
ATOM 724 O O . SER A 1 92 ? 7.977 -12.484 -11.224 1.00 94.31 92 SER A O 1
ATOM 726 N N . ASN A 1 93 ? 7.255 -10.660 -10.140 1.00 95.38 93 ASN A N 1
ATOM 727 C CA . ASN A 1 93 ? 6.371 -11.346 -9.201 1.00 95.38 93 ASN A CA 1
ATOM 728 C C . ASN A 1 93 ? 4.915 -10.856 -9.301 1.00 95.38 93 ASN A C 1
ATOM 730 O O . ASN A 1 93 ? 4.361 -10.299 -8.355 1.00 95.38 93 ASN A O 1
ATOM 734 N N . MET A 1 94 ? 4.269 -11.119 -10.442 1.00 96.00 94 MET A N 1
ATOM 735 C CA . MET A 1 94 ? 2.920 -10.618 -10.762 1.00 96.00 94 MET A CA 1
ATOM 736 C C . MET A 1 94 ? 1.860 -10.894 -9.680 1.00 96.00 94 MET A C 1
ATOM 738 O O . MET A 1 94 ? 1.056 -10.023 -9.373 1.00 96.00 94 MET A O 1
ATOM 742 N N . ALA A 1 95 ? 1.904 -12.053 -9.016 1.00 96.00 95 ALA A N 1
ATOM 743 C CA . ALA A 1 95 ? 0.9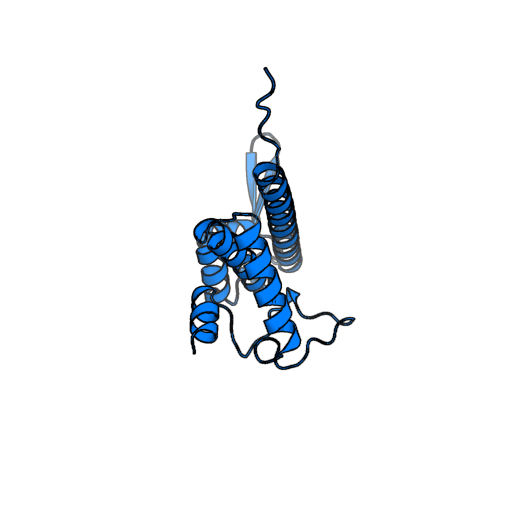64 -12.384 -7.938 1.00 96.00 95 ALA A CA 1
ATOM 744 C C . ALA A 1 95 ? 1.016 -11.399 -6.744 1.00 96.00 95 ALA A C 1
ATOM 746 O O . ALA A 1 95 ? 0.010 -11.170 -6.067 1.00 96.00 95 ALA A O 1
ATOM 747 N N . VAL A 1 96 ? 2.184 -10.800 -6.474 1.00 95.81 96 VAL A N 1
ATOM 748 C CA . VAL A 1 96 ? 2.348 -9.779 -5.424 1.00 95.81 96 VAL A CA 1
ATOM 749 C C . VAL A 1 96 ? 1.738 -8.453 -5.874 1.00 95.81 96 VAL A C 1
ATOM 751 O O . VAL A 1 96 ? 1.038 -7.804 -5.096 1.00 95.81 96 VAL A O 1
ATOM 754 N N . LEU A 1 97 ? 1.934 -8.085 -7.145 1.00 97.38 97 LEU A N 1
ATOM 755 C CA . LEU A 1 97 ? 1.287 -6.917 -7.739 1.00 97.38 97 LEU A CA 1
ATOM 756 C C . LEU A 1 97 ? -0.239 -7.048 -7.693 1.00 97.38 97 LEU A C 1
ATOM 758 O O . LEU A 1 97 ? -0.912 -6.122 -7.257 1.00 97.38 97 LEU A O 1
ATOM 762 N N . GLU A 1 98 ? -0.783 -8.195 -8.098 1.00 97.44 98 GLU A N 1
ATOM 763 C CA . GLU A 1 98 ? -2.223 -8.470 -8.055 1.00 97.44 98 GLU A CA 1
ATOM 764 C C . GLU A 1 98 ? -2.775 -8.384 -6.628 1.00 97.44 98 GLU A C 1
ATOM 766 O O . GLU A 1 98 ? -3.856 -7.834 -6.405 1.00 97.44 98 GLU A O 1
ATOM 771 N N . SER A 1 99 ? -2.013 -8.868 -5.643 1.00 96.81 99 SER A N 1
ATOM 772 C CA . SER A 1 99 ? -2.375 -8.744 -4.230 1.00 96.81 99 SER A CA 1
ATOM 773 C C . SER A 1 99 ? -2.458 -7.273 -3.814 1.00 96.81 99 SER A C 1
ATOM 775 O O . SER A 1 99 ? -3.490 -6.854 -3.290 1.00 96.81 99 SER A O 1
ATOM 777 N N . ALA A 1 100 ? -1.436 -6.466 -4.123 1.00 97.38 100 ALA A N 1
ATOM 778 C CA . ALA A 1 100 ? -1.445 -5.025 -3.860 1.00 97.38 100 ALA A CA 1
ATOM 779 C C . ALA A 1 100 ? -2.603 -4.308 -4.578 1.00 97.38 100 ALA A C 1
ATOM 781 O O . ALA A 1 100 ? -3.332 -3.538 -3.955 1.00 97.38 100 ALA A O 1
ATOM 782 N N . ALA A 1 101 ? -2.808 -4.598 -5.864 1.00 97.62 101 ALA A N 1
ATOM 783 C CA . ALA A 1 101 ? -3.856 -4.012 -6.691 1.00 97.62 101 ALA A CA 1
ATOM 784 C C . ALA A 1 101 ? -5.254 -4.312 -6.127 1.00 97.62 101 ALA A C 1
ATOM 786 O O . ALA A 1 101 ? -6.064 -3.401 -5.966 1.00 97.62 101 ALA A O 1
ATOM 787 N N . SER A 1 102 ? -5.505 -5.562 -5.721 1.00 97.50 102 SER A N 1
ATOM 788 C CA . SER A 1 102 ? -6.784 -5.964 -5.126 1.00 97.50 102 SER A CA 1
ATOM 789 C C . SER A 1 102 ? -7.086 -5.251 -3.804 1.00 97.50 102 SER A C 1
ATOM 791 O O . SER A 1 102 ? -8.217 -4.829 -3.586 1.00 97.50 102 SER A O 1
ATOM 793 N N . LEU A 1 103 ? -6.077 -5.060 -2.946 1.00 97.19 103 LEU A N 1
ATOM 794 C CA . LEU A 1 103 ? -6.220 -4.388 -1.647 1.00 97.19 103 LEU A CA 1
ATOM 795 C C . LEU A 1 103 ? -6.414 -2.873 -1.779 1.00 97.19 103 LEU A C 1
ATOM 797 O O . LEU A 1 103 ? -7.052 -2.254 -0.926 1.00 97.19 103 LEU A O 1
ATOM 801 N N . LEU A 1 104 ? -5.851 -2.283 -2.835 1.00 96.81 104 LEU A N 1
ATOM 802 C CA . LEU A 1 104 ? -5.981 -0.863 -3.164 1.00 96.81 104 LEU A CA 1
ATOM 803 C C . LEU A 1 104 ? -7.179 -0.573 -4.082 1.00 96.81 104 LEU A C 1
ATOM 805 O O . LEU A 1 104 ? -7.427 0.591 -4.390 1.00 96.81 104 LEU A O 1
ATOM 809 N N . CYS A 1 105 ? -7.916 -1.607 -4.503 1.00 95.81 105 CYS A N 1
ATOM 810 C CA . CYS A 1 105 ? -9.020 -1.519 -5.460 1.00 95.81 105 CYS A CA 1
ATOM 811 C C . CYS A 1 105 ? -8.617 -0.863 -6.796 1.00 95.81 105 CYS A C 1
ATOM 813 O O . CYS A 1 105 ? -9.376 -0.082 -7.368 1.00 95.81 105 CYS A O 1
ATOM 815 N N . ILE A 1 106 ? -7.421 -1.184 -7.292 1.00 96.19 106 ILE A N 1
ATOM 816 C CA . ILE A 1 106 ? -6.876 -0.723 -8.577 1.00 96.19 106 ILE A CA 1
ATOM 817 C C . ILE A 1 106 ? -6.764 -1.935 -9.502 1.00 96.19 106 ILE A C 1
ATOM 819 O O . ILE A 1 106 ? -6.570 -3.063 -9.041 1.00 96.19 106 ILE A O 1
ATOM 823 N N . ARG A 1 107 ? -6.879 -1.738 -10.815 1.00 97.69 107 ARG A N 1
ATOM 824 C CA . ARG A 1 107 ? -6.619 -2.829 -11.755 1.00 97.69 107 ARG A CA 1
ATOM 825 C C . ARG A 1 107 ? -5.122 -3.142 -11.815 1.00 97.69 107 ARG A C 1
ATOM 827 O O . ARG A 1 107 ? -4.286 -2.241 -11.797 1.00 97.69 107 ARG A O 1
ATOM 834 N N . ALA A 1 108 ? -4.770 -4.423 -11.890 1.00 97.12 108 ALA A N 1
ATOM 835 C CA . ALA A 1 108 ? -3.367 -4.842 -11.870 1.00 97.12 108 ALA A CA 1
ATOM 836 C C . ALA A 1 108 ? -2.569 -4.300 -13.069 1.00 97.12 108 ALA A C 1
ATOM 838 O O . ALA A 1 108 ? -1.416 -3.913 -12.902 1.00 97.12 108 ALA A O 1
ATOM 839 N N . ASP A 1 109 ? -3.192 -4.209 -14.246 1.00 96.00 109 ASP A N 1
ATOM 840 C CA . ASP A 1 109 ? -2.585 -3.647 -15.455 1.00 96.00 109 ASP A CA 1
ATOM 841 C C . ASP A 1 109 ? -2.319 -2.140 -15.327 1.00 96.00 109 ASP A C 1
ATOM 843 O O . ASP A 1 109 ? -1.226 -1.684 -15.654 1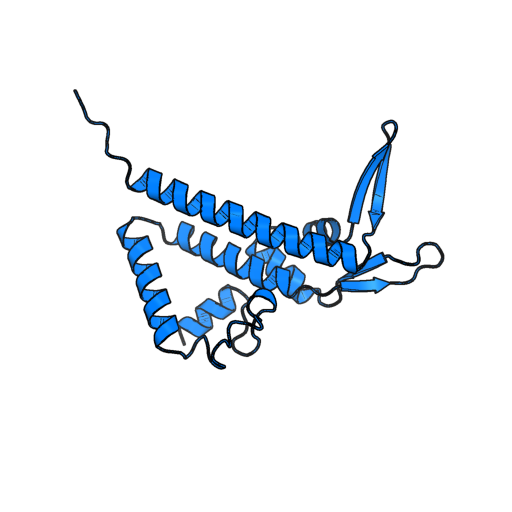.00 96.00 109 ASP A O 1
ATOM 847 N N . GLU A 1 110 ? -3.263 -1.384 -14.761 1.00 96.06 110 GLU A N 1
ATOM 848 C CA . GLU A 1 110 ? -3.082 0.049 -14.485 1.00 96.06 110 GLU A CA 1
ATOM 849 C C . GLU A 1 110 ? -1.964 0.291 -13.462 1.00 96.06 110 GLU A C 1
ATOM 851 O O . GLU A 1 110 ? -1.131 1.181 -13.638 1.00 96.06 110 GLU A O 1
ATOM 856 N N . LEU A 1 111 ? -1.904 -0.524 -12.401 1.00 97.06 111 LEU A N 1
ATOM 857 C CA . LEU A 1 111 ? -0.835 -0.428 -11.406 1.00 97.06 111 LEU A CA 1
ATOM 858 C C . LEU A 1 111 ? 0.526 -0.807 -12.007 1.00 97.06 111 LEU A C 1
ATOM 860 O O . LEU A 1 111 ? 1.525 -0.147 -11.723 1.00 97.06 111 LEU A O 1
ATOM 864 N N . GLN A 1 112 ? 0.579 -1.837 -12.856 1.00 96.06 112 GLN A N 1
ATOM 865 C CA . GLN A 1 112 ? 1.794 -2.204 -13.582 1.00 96.06 112 GLN A CA 1
ATOM 866 C C . GLN A 1 112 ? 2.277 -1.050 -14.460 1.00 96.06 112 GLN A C 1
ATOM 868 O O . GLN A 1 112 ? 3.455 -0.693 -14.400 1.00 96.06 112 GLN A O 1
ATOM 873 N N . GLU A 1 113 ? 1.394 -0.465 -15.268 1.00 94.12 113 GLU A N 1
ATOM 874 C CA . GLU A 1 113 ? 1.736 0.640 -16.163 1.00 94.12 113 GLU A CA 1
ATOM 875 C C . GLU A 1 113 ? 2.233 1.858 -15.375 1.00 94.12 113 GLU A C 1
ATOM 877 O O . GLU A 1 113 ? 3.297 2.394 -15.686 1.00 94.12 113 GLU A O 1
ATOM 882 N N . ALA A 1 114 ? 1.537 2.227 -14.294 1.00 94.81 114 ALA A N 1
ATOM 883 C CA . ALA A 1 114 ? 1.903 3.353 -13.438 1.00 94.81 114 ALA A CA 1
ATOM 884 C C . ALA A 1 114 ? 3.283 3.193 -12.774 1.00 94.81 114 ALA A C 1
ATOM 886 O O . ALA A 1 114 ? 3.977 4.184 -12.541 1.00 94.81 114 ALA A O 1
ATOM 887 N N . LEU A 1 115 ? 3.694 1.959 -12.463 1.00 95.81 115 LEU A N 1
ATOM 888 C CA . LEU A 1 115 ? 5.010 1.669 -11.888 1.00 95.81 115 LEU A CA 1
ATOM 889 C C . LEU A 1 115 ? 6.106 1.570 -12.958 1.00 95.81 115 LEU A C 1
ATOM 891 O O . LEU A 1 115 ? 7.235 2.020 -12.745 1.00 95.81 115 LEU A O 1
ATOM 895 N N . THR A 1 116 ? 5.795 0.978 -14.111 1.00 94.19 116 THR A N 1
ATOM 896 C CA . THR A 1 116 ? 6.799 0.602 -15.122 1.00 94.19 116 THR A CA 1
ATOM 897 C C . THR A 1 116 ? 6.952 1.613 -16.250 1.00 94.19 116 THR A C 1
ATOM 899 O O . THR A 1 116 ? 7.871 1.474 -17.054 1.00 94.19 116 THR A O 1
ATOM 902 N N . SER A 1 117 ? 6.110 2.645 -16.315 1.00 91.94 117 SER A N 1
ATOM 903 C CA . SER A 1 117 ? 6.140 3.655 -17.375 1.00 91.94 117 SER A CA 1
ATOM 904 C C . SER A 1 117 ? 5.968 5.081 -16.842 1.00 91.94 117 SER A C 1
ATOM 906 O O . SER A 1 117 ? 5.515 5.308 -15.722 1.00 91.94 117 SER A O 1
ATOM 908 N N . HIS A 1 118 ? 6.363 6.063 -17.650 1.00 89.56 118 HIS A N 1
ATOM 909 C CA . HIS A 1 118 ? 6.092 7.481 -17.431 1.00 89.56 118 HIS A CA 1
ATOM 910 C C . HIS A 1 118 ? 5.730 8.171 -18.750 1.00 89.56 118 HIS A C 1
ATOM 912 O O . HIS A 1 118 ? 6.215 7.806 -19.823 1.00 89.56 118 HIS A O 1
ATOM 918 N N . CYS A 1 119 ? 4.898 9.206 -18.664 1.00 86.88 119 CYS A N 1
ATOM 919 C CA . CYS A 1 119 ? 4.493 10.013 -19.811 1.00 86.88 119 CYS A CA 1
ATOM 920 C C . CYS A 1 119 ? 5.258 11.337 -19.823 1.00 86.88 119 CYS A C 1
ATOM 922 O O . CYS A 1 119 ? 5.299 12.050 -18.821 1.00 86.88 119 CYS A O 1
ATOM 924 N N . VAL A 1 120 ? 5.825 11.691 -20.973 1.00 84.44 120 VAL A N 1
ATOM 925 C CA . VAL A 1 120 ? 6.464 12.988 -21.213 1.00 84.44 120 VAL A CA 1
ATOM 926 C C . VAL A 1 120 ? 5.642 13.742 -22.245 1.00 84.44 120 VAL A C 1
ATOM 928 O O . VAL A 1 120 ? 5.458 13.262 -23.361 1.00 84.44 120 VAL A O 1
ATOM 931 N N . VAL A 1 121 ? 5.167 14.935 -21.886 1.00 87.19 121 VAL A N 1
ATOM 932 C CA . VAL A 1 121 ? 4.486 15.830 -22.827 1.00 87.19 121 VAL A CA 1
ATOM 933 C C . VAL A 1 121 ? 5.505 16.811 -23.393 1.00 87.19 121 VAL A C 1
ATOM 935 O O . VAL A 1 121 ? 6.175 17.523 -22.648 1.00 87.19 121 VAL A O 1
ATOM 938 N N . THR A 1 122 ? 5.668 16.853 -24.711 1.00 86.19 122 THR A N 1
ATOM 939 C CA . THR A 1 122 ? 6.587 17.782 -25.383 1.00 86.19 122 THR A CA 1
ATOM 940 C C . THR A 1 122 ? 5.954 18.272 -26.673 1.00 86.19 122 THR A C 1
ATOM 942 O O . THR A 1 122 ? 5.504 17.476 -27.484 1.00 86.19 122 THR A O 1
ATOM 945 N N . ARG A 1 123 ? 5.905 19.599 -26.865 1.00 87.62 123 ARG A N 1
ATOM 946 C CA . ARG A 1 123 ? 5.329 20.246 -28.065 1.00 87.62 123 ARG A CA 1
ATOM 947 C C . ARG A 1 123 ? 3.888 19.809 -28.400 1.00 87.62 123 ARG A C 1
ATOM 949 O O . ARG A 1 123 ? 3.491 19.848 -29.556 1.00 87.62 123 ARG A O 1
ATOM 956 N N . GLY A 1 124 ? 3.103 19.428 -27.390 1.00 88.25 124 GLY A N 1
ATOM 957 C CA . GLY A 1 124 ? 1.722 18.956 -27.560 1.00 88.25 124 GLY A CA 1
ATOM 958 C C . GLY A 1 124 ? 1.584 17.450 -27.810 1.00 88.25 124 GLY A C 1
ATOM 959 O O . GLY A 1 124 ? 0.466 16.948 -27.808 1.00 88.25 124 GLY A O 1
ATOM 960 N N . GLU A 1 125 ? 2.690 16.718 -27.956 1.00 89.00 125 GLU A N 1
ATOM 961 C CA . GLU A 1 125 ? 2.696 15.260 -28.093 1.00 89.00 125 GLU A CA 1
ATOM 962 C C . GLU A 1 125 ? 2.928 14.589 -26.735 1.00 89.00 125 GLU A C 1
ATOM 964 O O . GLU A 1 125 ? 3.749 15.053 -25.940 1.00 89.00 125 GLU A O 1
ATOM 969 N N . THR A 1 126 ? 2.216 13.488 -26.471 1.00 87.25 126 THR A N 1
ATOM 970 C CA . THR A 1 126 ? 2.425 12.646 -25.282 1.00 87.25 126 THR A CA 1
ATOM 971 C C . THR A 1 126 ? 3.225 11.414 -25.676 1.00 87.25 126 THR A C 1
ATOM 973 O O . THR A 1 126 ? 2.765 10.598 -26.470 1.00 87.25 126 THR A O 1
ATOM 976 N N . ILE A 1 127 ? 4.420 11.275 -25.109 1.00 85.88 127 ILE A N 1
ATOM 977 C CA . ILE A 1 127 ? 5.322 10.151 -25.353 1.00 85.88 127 ILE A CA 1
ATOM 978 C C . ILE A 1 127 ? 5.360 9.291 -24.091 1.00 85.88 127 ILE A C 1
ATOM 980 O O . ILE A 1 127 ? 5.824 9.748 -23.046 1.00 85.88 127 ILE A O 1
ATOM 984 N N . VAL A 1 128 ? 4.905 8.043 -24.193 1.00 86.25 128 VAL A N 1
ATOM 985 C CA . VAL A 1 128 ? 5.029 7.052 -23.115 1.00 86.25 128 VAL A CA 1
ATOM 986 C C . VAL A 1 128 ? 6.395 6.381 -23.216 1.00 86.25 128 VAL A C 1
ATOM 988 O O . VAL A 1 128 ? 6.788 5.904 -24.282 1.00 86.25 128 VAL A O 1
ATOM 991 N N . ARG A 1 129 ? 7.139 6.357 -22.111 1.00 87.25 129 ARG A N 1
ATOM 992 C CA . ARG A 1 129 ? 8.449 5.710 -22.004 1.00 87.25 129 ARG A CA 1
ATOM 993 C C . ARG A 1 129 ? 8.450 4.737 -20.838 1.00 87.25 129 ARG A C 1
ATOM 995 O O . ARG A 1 129 ? 7.868 5.014 -19.794 1.00 87.25 129 ARG A O 1
ATOM 1002 N N . SER A 1 130 ? 9.142 3.618 -21.001 1.00 89.75 130 SER A N 1
ATOM 1003 C CA . SER A 1 130 ? 9.357 2.674 -19.908 1.00 89.75 130 SER A CA 1
ATOM 1004 C C . SER A 1 130 ? 10.358 3.237 -18.892 1.00 89.75 130 SER A C 1
ATOM 1006 O O . SER A 1 130 ? 11.320 3.914 -19.257 1.00 89.75 130 SER A O 1
ATOM 1008 N N . ASN A 1 131 ? 10.130 2.951 -17.615 1.00 91.44 131 ASN A N 1
ATOM 1009 C CA . ASN A 1 131 ? 11.044 3.232 -16.513 1.00 91.44 131 ASN A CA 1
ATOM 1010 C C . ASN A 1 131 ? 12.157 2.182 -16.469 1.00 91.44 131 ASN A C 1
ATOM 1012 O O . ASN A 1 131 ? 11.903 1.006 -16.746 1.00 91.44 131 ASN A O 1
ATOM 1016 N N . THR A 1 132 ? 13.349 2.586 -16.028 1.00 93.00 132 THR A N 1
ATOM 1017 C CA . THR A 1 132 ? 14.393 1.642 -15.603 1.00 93.00 132 THR A CA 1
ATOM 1018 C C . THR A 1 132 ? 13.978 0.931 -14.313 1.00 93.00 132 THR A C 1
ATOM 1020 O O . THR A 1 132 ? 13.022 1.341 -13.648 1.00 93.00 132 THR A O 1
ATOM 1023 N N . VAL A 1 133 ? 14.686 -0.137 -13.936 1.00 94.12 133 VAL A N 1
ATOM 1024 C CA . VAL A 1 133 ? 14.432 -0.878 -12.684 1.00 94.12 133 VAL A CA 1
ATOM 1025 C C . VAL A 1 133 ? 14.570 0.038 -11.469 1.00 94.12 133 VAL A C 1
ATOM 1027 O O . VAL A 1 133 ? 13.725 0.027 -10.571 1.00 94.12 133 VAL A O 1
ATOM 1030 N N . GLU A 1 134 ? 15.600 0.880 -11.469 1.00 94.00 134 GLU A N 1
ATOM 1031 C CA . GLU A 1 134 ? 15.865 1.864 -10.423 1.00 94.00 134 GLU A CA 1
ATOM 1032 C C . GLU A 1 134 ? 14.709 2.857 -10.352 1.00 94.00 134 GLU A C 1
ATOM 1034 O O . GLU A 1 134 ? 14.148 3.087 -9.279 1.00 94.00 134 GLU A O 1
ATOM 1039 N N . LYS A 1 135 ? 14.274 3.384 -11.506 1.00 94.88 135 LYS A N 1
ATOM 1040 C CA . LYS A 1 135 ? 13.199 4.372 -11.528 1.00 94.88 135 LYS A CA 1
ATOM 1041 C C . LYS A 1 135 ? 11.855 3.789 -11.101 1.00 94.88 135 LYS A C 1
ATOM 1043 O O . LYS A 1 135 ? 11.134 4.435 -10.345 1.00 94.88 135 LYS A O 1
ATOM 1048 N N . ALA A 1 136 ? 11.526 2.577 -11.536 1.00 95.88 136 ALA A N 1
ATOM 1049 C CA . ALA A 1 136 ? 10.311 1.884 -11.113 1.00 95.88 136 ALA A CA 1
ATOM 1050 C C . ALA A 1 136 ? 10.304 1.631 -9.594 1.00 95.88 136 ALA A C 1
ATOM 1052 O O . ALA A 1 136 ? 9.280 1.812 -8.932 1.00 95.88 136 ALA A O 1
ATOM 1053 N N . THR A 1 137 ? 11.469 1.307 -9.022 1.00 96.38 137 THR A N 1
ATOM 1054 C CA . THR A 1 137 ? 11.653 1.157 -7.570 1.00 96.38 137 THR A CA 1
ATOM 1055 C C . THR A 1 137 ? 11.408 2.474 -6.831 1.00 96.38 137 THR A C 1
ATOM 1057 O O . THR A 1 137 ? 10.644 2.503 -5.867 1.00 96.38 137 THR A O 1
ATOM 1060 N N . GLU A 1 138 ? 11.973 3.587 -7.310 1.00 96.94 138 GLU A N 1
ATOM 1061 C CA . GLU A 1 138 ? 11.716 4.914 -6.735 1.00 96.94 138 GLU A CA 1
ATOM 1062 C C . GLU A 1 138 ? 10.231 5.295 -6.785 1.00 96.94 138 GLU A C 1
ATOM 1064 O O . GLU A 1 138 ? 9.697 5.834 -5.814 1.00 96.94 138 GLU A O 1
ATOM 1069 N N . VAL A 1 139 ? 9.557 5.020 -7.908 1.00 96.94 139 VAL A N 1
ATOM 1070 C CA . VAL A 1 139 ? 8.127 5.311 -8.091 1.00 96.94 139 VAL A CA 1
ATOM 1071 C C . VAL A 1 139 ? 7.280 4.491 -7.116 1.00 96.94 139 VAL A C 1
ATOM 1073 O O . VAL A 1 139 ? 6.413 5.057 -6.449 1.00 96.94 139 VAL A O 1
ATOM 1076 N N . ARG A 1 140 ? 7.562 3.191 -6.962 1.00 97.75 140 ARG A N 1
ATOM 1077 C CA . ARG A 1 140 ? 6.909 2.313 -5.975 1.00 97.75 140 ARG A CA 1
ATOM 1078 C C . ARG A 1 140 ? 7.054 2.854 -4.551 1.00 97.75 140 ARG A C 1
ATOM 1080 O O . ARG A 1 140 ? 6.069 2.930 -3.813 1.00 97.75 140 ARG A O 1
ATOM 1087 N N . ASP A 1 141 ? 8.261 3.260 -4.169 1.00 97.31 141 ASP A N 1
ATOM 1088 C CA . ASP A 1 141 ? 8.546 3.759 -2.821 1.00 97.31 141 ASP A CA 1
ATOM 1089 C C . ASP A 1 141 ? 7.895 5.128 -2.575 1.00 97.31 141 ASP A C 1
ATOM 1091 O O . ASP A 1 141 ? 7.354 5.388 -1.496 1.00 97.31 141 ASP A O 1
ATOM 1095 N N . ALA A 1 142 ? 7.899 6.005 -3.581 1.00 97.75 142 ALA A N 1
ATOM 1096 C CA . ALA A 1 142 ? 7.203 7.286 -3.533 1.00 97.75 142 ALA A CA 1
ATOM 1097 C C . ALA A 1 142 ? 5.683 7.099 -3.413 1.00 97.75 142 ALA A C 1
ATOM 1099 O O . ALA A 1 142 ? 5.049 7.771 -2.598 1.00 97.75 142 ALA A O 1
ATOM 1100 N N . MET A 1 143 ? 5.107 6.153 -4.160 1.00 97.56 143 MET A N 1
ATOM 1101 C CA . MET A 1 143 ? 3.697 5.779 -4.057 1.00 97.56 143 MET A CA 1
ATOM 1102 C C . MET A 1 143 ? 3.362 5.277 -2.649 1.00 97.56 143 MET A C 1
ATOM 1104 O O . MET A 1 143 ? 2.401 5.758 -2.051 1.00 97.56 143 MET A O 1
ATOM 1108 N N . GLY A 1 144 ? 4.172 4.376 -2.081 1.00 97.50 144 GLY A N 1
ATOM 1109 C CA . GLY A 1 144 ? 3.984 3.877 -0.714 1.00 97.50 144 GLY A CA 1
ATOM 1110 C C . GLY A 1 144 ? 3.984 4.999 0.331 1.00 97.50 144 GLY A C 1
ATOM 1111 O O . GLY A 1 144 ? 3.075 5.077 1.160 1.00 97.50 144 GLY A O 1
ATOM 1112 N N . LYS A 1 145 ? 4.946 5.929 0.243 1.00 97.94 145 LYS A N 1
ATOM 1113 C CA . LYS A 1 145 ? 5.015 7.121 1.111 1.00 97.94 145 LYS A CA 1
ATOM 1114 C C . LYS A 1 145 ? 3.794 8.026 0.942 1.00 97.94 145 LYS A C 1
ATOM 1116 O O . LYS A 1 145 ? 3.231 8.482 1.936 1.00 97.94 145 LYS A O 1
ATOM 1121 N N . ALA A 1 146 ? 3.372 8.276 -0.296 1.00 98.06 146 ALA A N 1
ATOM 1122 C CA . ALA A 1 146 ? 2.217 9.118 -0.592 1.00 98.06 146 ALA A CA 1
ATOM 1123 C C . ALA A 1 146 ? 0.906 8.504 -0.074 1.00 98.06 146 ALA A C 1
ATOM 1125 O O . ALA A 1 146 ? 0.095 9.217 0.518 1.00 98.06 146 ALA A O 1
ATOM 1126 N N . LEU A 1 147 ? 0.712 7.192 -0.251 1.00 98.12 147 LEU A N 1
ATOM 1127 C CA . LEU A 1 147 ? -0.444 6.459 0.270 1.00 98.12 147 LEU A CA 1
ATOM 1128 C C . LEU A 1 147 ? -0.488 6.509 1.797 1.00 98.12 147 LEU A C 1
ATOM 1130 O O . LEU A 1 147 ? -1.513 6.893 2.357 1.00 98.12 147 LEU A O 1
ATOM 1134 N N . TYR A 1 148 ? 0.626 6.197 2.468 1.00 98.31 148 TYR A N 1
ATOM 1135 C CA . TYR A 1 148 ? 0.697 6.256 3.928 1.00 98.31 148 TYR A CA 1
ATOM 1136 C C . TYR A 1 148 ? 0.433 7.673 4.452 1.00 98.31 148 TYR A C 1
ATOM 1138 O O . TYR A 1 148 ? -0.362 7.857 5.371 1.00 98.31 148 TYR A O 1
ATOM 1146 N N . GLY A 1 149 ? 1.050 8.687 3.835 1.00 98.25 149 GLY A N 1
ATOM 1147 C CA . GLY A 1 149 ? 0.845 10.086 4.204 1.00 98.25 149 GLY A CA 1
ATOM 1148 C C . GLY A 1 149 ? -0.619 10.510 4.081 1.00 98.25 149 GLY A C 1
ATOM 1149 O O . GLY A 1 149 ? -1.178 11.069 5.023 1.00 98.25 149 GLY A O 1
ATOM 1150 N N . ARG A 1 150 ? -1.273 10.184 2.958 1.00 98.25 150 ARG A N 1
ATOM 1151 C CA . ARG A 1 150 ? -2.702 10.474 2.750 1.00 98.25 150 ARG A CA 1
ATOM 1152 C C . ARG A 1 150 ? -3.596 9.729 3.737 1.00 98.25 150 ARG A C 1
ATOM 1154 O O . ARG A 1 150 ? -4.527 10.333 4.263 1.00 98.25 150 ARG A O 1
ATOM 1161 N N . LEU A 1 151 ? -3.308 8.456 4.007 1.00 98.31 151 LEU A N 1
ATOM 1162 C CA . LEU A 1 151 ? -4.043 7.659 4.988 1.00 98.31 151 LEU A CA 1
ATOM 1163 C C . LEU A 1 151 ? -3.940 8.275 6.385 1.00 98.31 151 LEU A C 1
ATOM 1165 O O . LEU A 1 151 ? -4.955 8.459 7.050 1.00 98.31 151 LEU A O 1
ATOM 1169 N N . PHE A 1 152 ? -2.733 8.641 6.815 1.00 98.00 152 PHE A N 1
ATOM 1170 C CA . PHE A 1 152 ? -2.517 9.268 8.114 1.00 98.00 152 PHE A CA 1
ATOM 1171 C C . PHE A 1 152 ? -3.272 10.597 8.234 1.00 98.00 152 PHE A C 1
ATOM 1173 O O . PHE A 1 152 ? -3.998 10.810 9.205 1.00 98.00 152 PHE A O 1
ATOM 1180 N N . SER A 1 153 ? -3.173 11.468 7.221 1.00 98.00 153 SER A N 1
ATOM 1181 C CA . SER A 1 153 ? -3.945 12.715 7.183 1.00 98.00 153 SER A CA 1
ATOM 1182 C C . SER A 1 153 ? -5.453 12.463 7.241 1.00 98.00 153 SER A C 1
ATOM 1184 O O . SER A 1 153 ? -6.165 13.173 7.950 1.00 98.00 153 SER A O 1
ATOM 1186 N N . TRP A 1 154 ? -5.948 11.444 6.534 1.00 98.12 154 TRP A N 1
ATOM 1187 C CA . TRP A 1 154 ? -7.358 11.067 6.579 1.00 98.12 154 TRP A CA 1
ATOM 1188 C C . TRP A 1 154 ? -7.784 10.598 7.976 1.00 98.12 154 TRP A C 1
ATOM 1190 O O . TRP A 1 154 ? -8.796 11.081 8.478 1.00 98.12 154 TRP A O 1
ATOM 1200 N N . ILE A 1 155 ? -6.994 9.743 8.640 1.00 97.69 155 ILE A N 1
ATOM 1201 C CA . ILE A 1 155 ? -7.269 9.276 10.010 1.00 97.69 155 ILE A CA 1
ATOM 1202 C C . ILE A 1 155 ? -7.375 10.465 10.970 1.00 97.69 155 ILE A C 1
ATOM 1204 O O . ILE A 1 155 ? -8.343 10.559 11.722 1.00 97.69 155 ILE A O 1
ATOM 1208 N N . VAL A 1 156 ? -6.421 11.402 10.920 1.00 97.00 156 VAL A N 1
ATOM 1209 C CA . VAL A 1 156 ? -6.430 12.604 11.770 1.00 97.00 156 VAL A CA 1
ATOM 1210 C C . VAL A 1 156 ? -7.678 13.450 11.513 1.00 97.00 156 VAL A C 1
ATOM 1212 O O . VAL A 1 156 ? -8.370 13.835 12.454 1.00 97.00 156 VAL A O 1
ATOM 1215 N N . ASN A 1 157 ? -8.012 13.702 10.247 1.00 96.81 157 ASN A N 1
ATOM 1216 C CA . ASN A 1 157 ? -9.209 14.464 9.889 1.00 96.81 157 ASN A CA 1
ATOM 1217 C C . ASN A 1 157 ? -10.495 13.765 10.343 1.00 96.81 157 ASN A C 1
ATOM 1219 O O . ASN A 1 157 ? -11.434 14.430 10.787 1.00 96.81 157 ASN A O 1
ATOM 1223 N N . ARG A 1 158 ? -10.538 12.431 10.266 1.00 96.44 158 ARG A N 1
ATOM 1224 C CA . ARG A 1 158 ? -11.674 11.635 10.728 1.00 96.44 158 ARG A CA 1
ATOM 1225 C C . ARG A 1 158 ? -11.832 11.712 12.244 1.00 96.44 158 ARG A C 1
ATOM 1227 O O . ARG A 1 158 ? -12.936 11.993 12.698 1.00 96.44 158 ARG A O 1
ATOM 1234 N N . ILE A 1 159 ? -10.745 11.575 13.005 1.00 95.56 159 ILE A N 1
ATOM 1235 C CA . ILE A 1 159 ? -10.741 11.777 1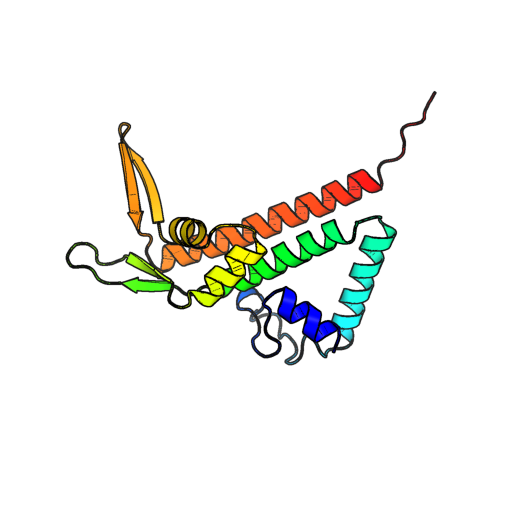4.464 1.00 95.56 159 ILE A CA 1
ATOM 1236 C C . ILE A 1 159 ? -11.241 13.186 14.805 1.00 95.56 159 ILE A C 1
ATOM 1238 O O . ILE A 1 159 ? -12.173 13.332 15.589 1.00 95.56 159 ILE A O 1
ATOM 1242 N N . ASN A 1 160 ? -10.685 14.219 14.165 1.00 95.44 160 ASN A N 1
ATOM 1243 C CA . ASN A 1 160 ? -11.089 15.608 14.401 1.00 95.44 160 ASN A CA 1
ATOM 1244 C C . ASN A 1 160 ? -12.572 15.848 14.089 1.00 95.44 160 ASN A C 1
ATOM 1246 O O . ASN A 1 160 ? -13.216 16.649 14.757 1.00 95.44 160 ASN A O 1
ATOM 1250 N N . SER A 1 161 ? -13.118 15.155 13.088 1.00 94.25 161 SER A N 1
ATOM 1251 C CA . SER A 1 161 ? -14.538 15.245 12.736 1.00 94.25 161 SER A CA 1
ATOM 1252 C C . SER A 1 161 ? -15.437 14.562 13.768 1.00 94.25 161 SER A C 1
ATOM 1254 O O . SER A 1 161 ? -16.501 15.087 14.070 1.00 94.25 161 SER A O 1
ATOM 1256 N N . LEU A 1 162 ? -15.015 13.415 14.310 1.00 93.12 162 LEU A N 1
ATOM 1257 C CA . LEU A 1 162 ? -15.765 12.654 15.318 1.00 93.12 162 LEU A CA 1
ATOM 1258 C C . LEU A 1 162 ? -15.728 13.303 16.709 1.00 93.12 162 LEU A C 1
ATOM 1260 O O . LEU A 1 162 ? -16.662 13.138 17.484 1.00 93.12 162 LEU A O 1
ATOM 1264 N N . LEU A 1 163 ? -14.665 14.049 17.018 1.00 91.75 163 LEU A N 1
ATOM 1265 C CA . LEU A 1 163 ? -14.500 14.769 18.286 1.00 91.75 163 LEU A CA 1
ATOM 1266 C C . LEU A 1 163 ? -14.958 16.230 18.224 1.00 91.75 163 LEU A C 1
ATOM 1268 O O . LEU A 1 163 ? -14.851 16.947 19.221 1.00 91.75 163 LEU A O 1
ATOM 1272 N N . LYS A 1 164 ? -15.415 16.703 17.059 1.00 88.94 164 LYS A N 1
ATOM 1273 C CA . LYS A 1 164 ? -15.893 18.075 16.914 1.00 88.94 164 LYS A CA 1
ATOM 1274 C C . LYS A 1 164 ? -17.095 18.267 17.849 1.00 88.94 164 LYS A C 1
ATOM 1276 O O . LYS A 1 164 ? -18.049 17.500 17.735 1.00 88.94 164 LYS A O 1
ATOM 1281 N N . PRO A 1 165 ? -17.079 19.271 18.744 1.00 80.88 165 PRO A N 1
ATOM 1282 C CA . PRO A 1 165 ? -18.242 19.577 19.558 1.00 80.88 165 PRO A CA 1
ATOM 1283 C C . PRO A 1 165 ? -19.418 19.896 18.640 1.00 80.88 165 PRO A C 1
ATOM 1285 O O . PRO A 1 165 ? -19.254 20.636 17.661 1.00 80.88 165 PRO A O 1
ATOM 1288 N N . ASP A 1 166 ? -20.595 19.368 18.957 1.00 74.88 166 ASP A N 1
ATOM 1289 C CA . ASP A 1 166 ? -21.815 19.884 18.361 1.00 74.88 166 ASP A CA 1
ATOM 1290 C C . ASP A 1 166 ? -21.889 21.363 18.734 1.00 74.88 166 ASP A C 1
ATOM 1292 O O . ASP A 1 166 ? -22.040 21.712 19.905 1.00 74.88 166 ASP A O 1
ATOM 1296 N N . ASN A 1 167 ? -21.771 22.249 17.745 1.00 64.31 167 ASN A N 1
ATOM 1297 C CA . ASN A 1 167 ? -22.135 23.650 17.918 1.00 64.31 167 ASN A CA 1
ATOM 1298 C C . ASN A 1 167 ? -23.668 23.726 18.025 1.00 64.31 167 ASN A C 1
ATOM 1300 O O . ASN A 1 167 ? -24.339 24.262 17.148 1.00 64.31 167 ASN A O 1
ATOM 1304 N N . GLN A 1 168 ? -24.232 23.141 19.079 1.00 54.97 168 GLN A N 1
ATOM 1305 C CA . GLN A 1 168 ? -25.507 23.565 19.622 1.00 54.97 168 GLN A CA 1
ATOM 1306 C C . GLN A 1 168 ? -25.191 24.739 20.540 1.00 54.97 168 GLN A C 1
ATOM 1308 O O . GLN A 1 168 ? -24.847 24.583 21.709 1.00 54.97 168 GLN A O 1
ATOM 1313 N N . SER A 1 169 ? -25.211 25.934 19.970 1.00 51.06 169 SER A N 1
ATOM 1314 C CA . SER A 1 169 ? -25.188 27.176 20.731 1.00 51.06 169 SER A CA 1
ATOM 1315 C C . SER A 1 169 ? -26.113 28.155 20.019 1.00 51.06 169 SER A C 1
ATOM 1317 O O . SER A 1 169 ? -25.715 28.757 19.027 1.00 51.06 169 SER A O 1
ATOM 1319 N N . GLU A 1 170 ? -27.351 28.140 20.528 1.00 43.47 170 GLU A N 1
ATOM 1320 C CA . GLU A 1 170 ? -28.367 29.207 20.645 1.00 43.47 170 GLU A CA 1
ATOM 1321 C C . GLU A 1 170 ? -28.756 30.046 19.418 1.00 43.47 170 GLU A C 1
ATOM 1323 O O . GLU A 1 170 ? -27.946 30.859 18.922 1.00 43.47 170 GLU A O 1
#

Secondary structure (DSSP, 8-state):
-HHHHHHHHTT--SSS--GGG-BTTB---S-TTT-HHHHHHHHHHHHHHHHHT--HHHHHHHHHHHHHHHHHHH--EEEEEETTEEEEEEES-HHHHHHHHHHHT--HHHHHHHHHEEEEEETTEEEEEEPPHHHHHHHHHHHHHHHHHHHHHHHHHHHHHHS-------